Protein AF-J9E036-F1 (afdb_monomer_lite)

InterPro domains:
  IPR022682 Peptidase C2, calpain, large subunit, domain III [PF01067] (2-107)
  IPR022683 Peptidase C2, calpain, domain III [SM00720] (2-115)
  IPR022684 Peptidase C2, calpain family [PTHR10183] (14-115)
  IPR033883 Calpain subdomain III [cd00214] (6-117)
  IPR036213 Calpain large subunit, domain III superfamily [SSF49758] (4-117)

Structure (mmCIF, N/CA/C/O backbone):
data_AF-J9E036-F1
#
_entry.id   AF-J9E036-F1
#
loop_
_atom_site.group_PDB
_atom_site.id
_atom_site.type_symbol
_atom_site.label_atom_id
_atom_site.label_alt_id
_atom_site.label_comp_id
_atom_site.label_asym_id
_atom_site.label_entity_id
_atom_site.label_seq_id
_atom_site.pdbx_PDB_ins_code
_atom_site.Cartn_x
_atom_site.Cartn_y
_atom_site.Cartn_z
_atom_site.occupancy
_atom_site.B_iso_or_equiv
_atom_site.auth_seq_id
_atom_site.auth_comp_id
_atom_site.auth_asym_id
_atom_site.auth_atom_id
_atom_site.pdbx_PDB_model_num
ATOM 1 N N . MET A 1 1 ? 1.089 6.235 -7.110 1.00 91.38 1 MET A N 1
ATOM 2 C CA . MET A 1 1 ? 2.552 6.303 -6.875 1.00 91.38 1 MET A CA 1
ATOM 3 C C . MET A 1 1 ? 3.274 5.780 -8.104 1.00 91.38 1 MET A C 1
ATOM 5 O O . MET A 1 1 ? 2.872 4.747 -8.619 1.00 91.38 1 MET A O 1
ATOM 9 N N . THR A 1 2 ? 4.348 6.433 -8.532 1.00 93.00 2 THR A N 1
ATOM 10 C CA . THR A 1 2 ? 5.240 5.946 -9.592 1.00 93.00 2 THR A CA 1
ATOM 11 C C . THR A 1 2 ? 6.636 5.713 -9.019 1.00 93.00 2 THR A C 1
ATOM 13 O O . THR A 1 2 ? 7.218 6.630 -8.438 1.00 93.00 2 THR A O 1
ATOM 16 N N . LEU A 1 3 ? 7.142 4.485 -9.164 1.00 91.94 3 LEU A N 1
ATOM 17 C CA . LEU A 1 3 ? 8.510 4.089 -8.825 1.00 91.94 3 LEU A CA 1
ATOM 18 C C . LEU A 1 3 ? 9.413 4.351 -10.029 1.00 91.94 3 LEU A C 1
ATOM 20 O O . LEU A 1 3 ? 9.121 3.868 -11.127 1.00 91.94 3 LEU A O 1
ATOM 24 N N . SER A 1 4 ? 10.486 5.112 -9.817 1.00 89.94 4 SER A N 1
ATOM 25 C CA . SER A 1 4 ? 11.504 5.364 -10.835 1.00 89.94 4 SER A CA 1
ATOM 26 C C . SER A 1 4 ? 12.409 4.142 -11.053 1.00 89.94 4 SER A C 1
ATOM 28 O O . SER A 1 4 ? 12.132 3.047 -10.554 1.00 89.94 4 SER A O 1
ATOM 30 N N . ASN A 1 5 ? 13.466 4.322 -11.850 1.00 86.62 5 ASN A N 1
ATOM 31 C CA . ASN A 1 5 ? 14.436 3.273 -12.151 1.00 86.62 5 ASN A CA 1
ATOM 32 C C . ASN A 1 5 ? 15.048 2.686 -10.861 1.00 86.62 5 ASN A C 1
ATOM 34 O O . ASN A 1 5 ? 15.255 3.430 -9.898 1.00 86.62 5 ASN A O 1
ATOM 38 N N . PRO A 1 6 ? 15.343 1.373 -10.842 1.00 81.69 6 PRO A N 1
ATOM 39 C CA . PRO A 1 6 ? 15.906 0.712 -9.673 1.00 81.69 6 PRO A CA 1
ATOM 40 C C . PRO A 1 6 ? 17.324 1.234 -9.404 1.00 81.69 6 PRO A C 1
ATOM 42 O O . PRO A 1 6 ? 17.956 1.824 -10.287 1.00 81.69 6 PRO A O 1
ATOM 45 N N . ASN A 1 7 ? 17.835 1.014 -8.189 1.00 80.00 7 ASN A N 1
ATOM 46 C CA . ASN A 1 7 ? 19.245 1.281 -7.910 1.00 80.00 7 ASN A CA 1
ATOM 47 C C . ASN A 1 7 ? 20.094 0.392 -8.847 1.00 80.00 7 ASN A C 1
ATOM 49 O O . ASN A 1 7 ? 19.830 -0.808 -8.895 1.00 80.00 7 ASN A O 1
ATOM 53 N N . PRO A 1 8 ? 21.085 0.920 -9.591 1.00 79.38 8 PRO A N 1
ATOM 54 C CA . PRO A 1 8 ? 21.970 0.100 -10.426 1.00 79.38 8 PRO A CA 1
ATOM 55 C C . PRO A 1 8 ? 22.723 -0.998 -9.656 1.00 79.38 8 PRO A C 1
ATOM 57 O O . PRO A 1 8 ? 23.200 -1.942 -10.276 1.00 79.38 8 PRO A O 1
ATOM 60 N N . GLU A 1 9 ? 22.826 -0.889 -8.329 1.00 80.88 9 GLU A N 1
ATOM 61 C CA . GLU A 1 9 ? 23.391 -1.925 -7.453 1.00 80.88 9 GLU A CA 1
ATOM 62 C C . GLU A 1 9 ? 22.407 -3.073 -7.137 1.00 80.88 9 GLU A C 1
ATOM 64 O O . GLU A 1 9 ? 22.828 -4.121 -6.653 1.00 80.88 9 GLU A O 1
ATOM 69 N N . ASP A 1 10 ? 21.103 -2.903 -7.392 1.00 81.75 10 ASP A N 1
ATOM 70 C CA . ASP A 1 10 ? 20.095 -3.951 -7.193 1.00 81.75 10 ASP A CA 1
ATOM 71 C C . ASP A 1 10 ? 20.121 -4.938 -8.387 1.00 81.75 10 ASP A C 1
ATOM 73 O O . ASP A 1 10 ? 19.549 -4.670 -9.446 1.00 81.75 10 ASP A O 1
ATOM 77 N N . GLU A 1 11 ? 20.745 -6.111 -8.214 1.00 82.19 11 GLU A N 1
ATOM 78 C CA . GLU A 1 11 ? 20.918 -7.132 -9.273 1.00 82.19 11 GLU A CA 1
ATOM 79 C C . GLU A 1 11 ? 19.602 -7.693 -9.852 1.00 82.19 11 GLU A C 1
ATOM 81 O O . GLU A 1 11 ? 19.572 -8.177 -10.984 1.00 82.19 11 GLU A O 1
ATOM 86 N N . ASP A 1 12 ? 18.500 -7.636 -9.098 1.00 88.88 12 ASP A N 1
ATOM 87 C CA . ASP A 1 12 ? 17.183 -8.133 -9.528 1.00 88.88 12 ASP A CA 1
ATOM 88 C C . ASP A 1 12 ? 16.392 -7.108 -10.378 1.00 88.88 12 ASP A C 1
ATOM 90 O O . ASP A 1 12 ? 15.319 -7.434 -10.896 1.00 88.88 12 ASP A O 1
ATOM 94 N N . GLY A 1 13 ? 16.889 -5.871 -10.521 1.00 88.44 13 GLY A N 1
ATOM 95 C CA . GLY A 1 13 ? 16.211 -4.788 -11.239 1.00 88.44 13 GLY A CA 1
ATOM 96 C C . GLY A 1 13 ? 14.896 -4.320 -10.597 1.00 88.44 13 GLY A C 1
ATOM 97 O O . GLY A 1 13 ? 14.038 -3.763 -11.290 1.00 88.44 13 GLY A O 1
ATOM 98 N N . LEU A 1 14 ? 14.698 -4.558 -9.297 1.00 93.50 14 LEU A N 1
ATOM 99 C CA . LEU A 1 14 ? 13.489 -4.190 -8.556 1.00 93.50 14 LEU A CA 1
ATOM 100 C C . LEU A 1 14 ? 13.731 -3.005 -7.608 1.00 93.50 14 LEU A C 1
ATOM 102 O O . LEU A 1 14 ? 14.842 -2.710 -7.177 1.00 93.50 14 LEU A O 1
ATOM 106 N N . CYS A 1 15 ? 12.644 -2.347 -7.224 1.00 93.94 15 CYS A N 1
ATOM 107 C CA . CYS A 1 15 ? 12.613 -1.271 -6.244 1.00 93.94 15 CYS A CA 1
ATOM 108 C C . CYS A 1 15 ? 12.115 -1.813 -4.896 1.00 93.94 15 CYS A C 1
ATOM 110 O O . CYS A 1 15 ? 11.125 -2.550 -4.829 1.00 93.94 15 CYS A O 1
ATOM 112 N N . THR A 1 16 ? 12.775 -1.433 -3.799 1.00 94.56 16 THR A N 1
ATOM 113 C CA . THR A 1 16 ? 12.306 -1.737 -2.443 1.00 94.56 16 THR A CA 1
ATOM 114 C C . THR A 1 16 ? 11.287 -0.688 -2.044 1.00 94.56 16 THR A C 1
ATOM 116 O O . THR A 1 16 ? 11.586 0.505 -2.058 1.00 94.56 16 THR A O 1
ATOM 119 N N . ILE A 1 17 ? 10.115 -1.139 -1.605 1.00 96.19 17 ILE A N 1
ATOM 120 C CA . ILE A 1 17 ? 9.113 -0.282 -0.980 1.00 96.19 17 ILE A CA 1
ATOM 121 C C . ILE A 1 17 ? 8.624 -0.878 0.337 1.00 96.19 17 ILE A C 1
ATOM 123 O O . ILE A 1 17 ? 8.360 -2.075 0.444 1.00 96.19 17 ILE A O 1
ATOM 127 N N . ILE A 1 18 ? 8.473 -0.024 1.343 1.00 97.75 18 ILE A N 1
ATOM 128 C CA . ILE A 1 18 ? 7.774 -0.311 2.591 1.00 97.75 18 ILE A CA 1
ATOM 129 C C . ILE A 1 18 ? 6.513 0.549 2.619 1.00 97.75 18 ILE A C 1
ATOM 131 O O . ILE A 1 18 ? 6.595 1.771 2.514 1.00 97.75 18 ILE A O 1
ATOM 135 N N . ILE A 1 19 ? 5.358 -0.093 2.767 1.00 98.25 19 ILE A N 1
ATOM 136 C CA . ILE A 1 19 ? 4.049 0.556 2.876 1.00 98.25 19 ILE A CA 1
ATOM 137 C C . ILE A 1 19 ? 3.548 0.348 4.298 1.00 98.25 19 ILE A C 1
ATOM 139 O O . ILE A 1 19 ? 3.493 -0.793 4.757 1.00 98.25 19 ILE A O 1
ATOM 143 N N . ALA A 1 20 ? 3.167 1.429 4.974 1.00 98.19 20 ALA A N 1
ATOM 144 C CA . ALA A 1 20 ? 2.617 1.396 6.324 1.00 98.19 20 ALA A CA 1
ATOM 145 C C . ALA A 1 20 ? 1.287 2.154 6.386 1.00 98.19 20 ALA A C 1
ATOM 147 O O . ALA A 1 20 ? 1.226 3.339 6.052 1.00 98.19 20 ALA A O 1
ATOM 148 N N . VAL A 1 21 ? 0.232 1.481 6.850 1.00 98.38 21 VAL A N 1
ATOM 149 C CA . VAL A 1 21 ? -1.088 2.071 7.109 1.00 98.38 21 VAL A CA 1
ATOM 150 C C . VAL A 1 21 ? -1.301 2.138 8.610 1.00 98.38 21 VAL A C 1
ATOM 1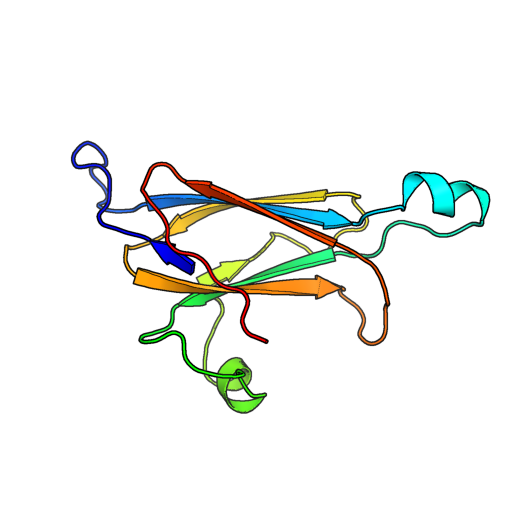52 O O . VAL A 1 21 ? -1.326 1.108 9.280 1.00 98.38 21 VAL A O 1
ATOM 155 N N . LEU A 1 22 ? -1.46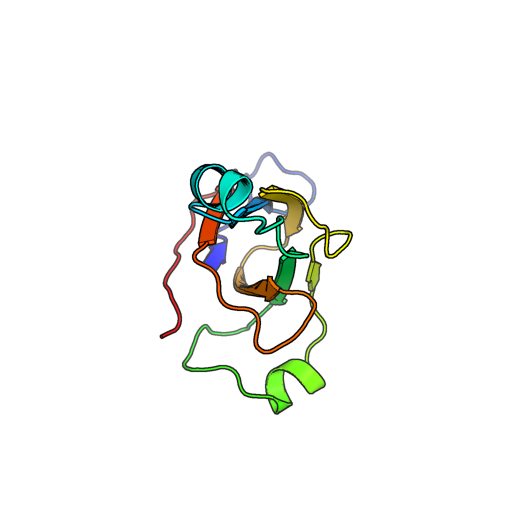4 3.350 9.137 1.00 97.00 22 LEU A N 1
ATOM 156 C CA . LEU A 1 22 ? -1.701 3.612 10.554 1.00 97.00 22 LEU A CA 1
ATOM 157 C C . LEU A 1 22 ? -3.087 4.223 10.759 1.00 97.00 22 LEU A C 1
ATOM 159 O O . LEU A 1 22 ? -3.412 5.222 10.128 1.00 97.00 22 LEU A O 1
ATOM 163 N N . GLN A 1 23 ? -3.874 3.679 11.686 1.00 95.75 23 GLN A N 1
ATOM 164 C CA . GLN A 1 23 ? -5.131 4.290 12.132 1.00 95.75 23 GLN A CA 1
ATOM 165 C C . GLN A 1 23 ? -4.864 5.371 13.194 1.00 95.75 23 GLN A C 1
ATOM 167 O O . GLN A 1 23 ? -4.171 5.138 14.198 1.00 95.75 23 GLN A O 1
ATOM 172 N N . LYS A 1 24 ? -5.385 6.580 12.952 1.00 94.19 24 LYS A N 1
ATOM 173 C CA . LYS A 1 24 ? -5.225 7.758 13.820 1.00 94.19 24 LYS A CA 1
ATOM 174 C C . LYS A 1 24 ? -6.202 7.708 15.000 1.00 94.19 24 LYS A C 1
ATOM 176 O O . LYS A 1 24 ? -7.147 6.927 14.999 1.00 94.19 24 LYS A O 1
ATOM 181 N N . ASN A 1 25 ? -5.925 8.498 16.039 1.00 86.94 25 ASN A N 1
ATOM 182 C CA . ASN A 1 25 ? -6.799 8.776 17.195 1.00 86.94 25 ASN A CA 1
ATOM 183 C C . ASN A 1 25 ? -7.257 7.562 18.041 1.00 86.94 25 ASN A C 1
ATOM 185 O O . ASN A 1 25 ? -7.864 7.725 19.094 1.00 86.94 25 ASN A O 1
ATOM 189 N N . ARG A 1 26 ? -6.863 6.326 17.695 1.00 81.12 26 ARG A N 1
ATOM 190 C CA . ARG A 1 26 ? -7.252 5.109 18.435 1.00 81.12 26 ARG A CA 1
ATOM 191 C C . ARG A 1 26 ? -6.823 5.085 19.900 1.00 81.12 26 ARG A C 1
ATOM 193 O O . ARG A 1 26 ? -7.467 4.420 20.698 1.00 81.12 26 ARG A O 1
ATOM 200 N N . ARG A 1 27 ? -5.752 5.793 20.283 1.00 77.75 27 ARG A N 1
ATOM 201 C CA . ARG A 1 27 ? -5.347 5.888 21.701 1.00 77.75 27 ARG A CA 1
ATOM 202 C C . ARG A 1 27 ? -6.384 6.636 22.540 1.00 77.75 27 ARG A C 1
ATOM 204 O O . ARG A 1 27 ? -6.656 6.210 23.654 1.00 77.75 27 ARG A O 1
ATOM 211 N N . GLU A 1 28 ? -6.959 7.699 21.992 1.00 81.75 28 GLU A N 1
ATOM 212 C CA . GLU A 1 28 ? -7.957 8.545 22.658 1.00 81.75 28 GLU A CA 1
ATOM 213 C C . GLU A 1 28 ? -9.342 7.896 22.661 1.00 81.75 28 GLU A C 1
ATOM 215 O O . GLU A 1 28 ? -10.123 8.099 23.584 1.00 81.75 28 GLU A O 1
ATOM 220 N N . MET A 1 29 ? -9.622 7.059 21.660 1.00 82.69 29 MET A N 1
ATOM 221 C CA . MET A 1 29 ? -10.891 6.340 21.550 1.00 82.69 29 MET A CA 1
ATOM 222 C C . MET A 1 29 ? -10.936 5.052 22.394 1.00 82.69 29 MET A C 1
ATOM 224 O O . MET A 1 29 ? -12.021 4.560 22.699 1.00 82.69 29 MET A O 1
ATOM 228 N N . LYS A 1 30 ? -9.783 4.514 22.826 1.00 81.69 30 LYS A N 1
ATOM 229 C CA . LYS A 1 30 ? -9.720 3.309 23.678 1.00 81.69 30 LYS A CA 1
ATOM 230 C C . LYS A 1 30 ? -10.510 3.443 24.991 1.00 81.69 30 LYS A C 1
ATOM 232 O O . LYS A 1 30 ? -11.282 2.535 25.282 1.00 81.69 30 LYS A O 1
ATOM 237 N N . PRO A 1 31 ? -10.380 4.537 25.770 1.00 85.88 31 PRO A N 1
ATOM 238 C CA . PRO A 1 31 ? -11.208 4.763 26.960 1.00 85.88 31 PRO A CA 1
ATOM 239 C C . PRO A 1 31 ? -12.717 4.804 26.685 1.00 85.88 31 PRO A C 1
ATOM 241 O O . PRO A 1 31 ? -13.502 4.520 27.580 1.00 85.88 31 PRO A O 1
ATOM 244 N N . GLN A 1 32 ? -13.125 5.130 25.455 1.00 85.50 32 GLN A N 1
ATOM 245 C CA . GLN A 1 32 ? -14.526 5.148 25.018 1.00 85.50 32 GLN A CA 1
ATOM 246 C C . GLN A 1 32 ? -15.003 3.768 24.520 1.00 85.50 32 GLN A C 1
ATOM 248 O O . GLN A 1 32 ? -16.115 3.642 24.019 1.00 85.50 32 GLN A O 1
ATOM 253 N N . GLY A 1 33 ? -14.164 2.731 24.636 1.00 81.81 33 GLY A N 1
ATOM 254 C CA . GLY A 1 33 ? -14.482 1.359 24.236 1.00 81.81 33 GLY A CA 1
ATOM 255 C C . GLY A 1 33 ? -14.240 1.045 22.758 1.00 81.81 33 GLY A C 1
ATOM 256 O O . GLY A 1 33 ? -14.538 -0.064 22.321 1.00 81.81 33 GLY A O 1
ATOM 257 N N . PHE A 1 34 ? -13.683 1.971 21.970 1.00 83.06 34 PHE A N 1
ATOM 258 C CA . PHE A 1 34 ? -13.378 1.691 20.568 1.00 83.06 34 PHE A CA 1
ATOM 259 C C . PHE A 1 34 ? -12.050 0.955 20.425 1.00 83.06 34 PHE A C 1
ATOM 261 O O . PHE A 1 34 ? -10.972 1.473 20.734 1.00 83.06 34 PHE A O 1
ATOM 268 N N . GLU A 1 35 ? -12.125 -0.246 19.865 1.00 87.75 35 GLU A N 1
ATOM 269 C CA . GLU A 1 35 ? -10.951 -1.020 19.496 1.00 87.75 35 GLU A CA 1
ATOM 270 C C . GLU A 1 35 ? -10.336 -0.549 18.169 1.00 87.75 35 GLU A C 1
ATOM 272 O O . GLU A 1 35 ? -10.888 0.271 17.420 1.00 87.75 35 GLU A O 1
ATOM 277 N N . ASN A 1 36 ? -9.149 -1.079 17.881 1.00 92.75 36 ASN A N 1
ATOM 278 C CA . ASN A 1 36 ? -8.543 -0.971 16.563 1.00 92.75 36 ASN A CA 1
ATOM 279 C C . ASN A 1 36 ? -9.432 -1.676 15.534 1.00 92.75 36 ASN A C 1
ATOM 281 O O . ASN A 1 36 ? -9.882 -2.796 15.763 1.00 92.75 36 ASN A O 1
ATOM 285 N N . LEU A 1 37 ? -9.617 -1.055 14.371 1.00 95.12 37 LEU A N 1
ATOM 286 C CA . LEU A 1 37 ? -10.245 -1.733 13.239 1.00 95.12 37 LEU A CA 1
ATOM 287 C C . LEU A 1 37 ? -9.278 -2.745 12.626 1.00 95.12 37 LEU A C 1
ATOM 289 O O . LEU A 1 37 ? -8.063 -2.521 12.642 1.00 95.12 37 LEU A O 1
ATOM 293 N N . ALA A 1 38 ? -9.832 -3.797 12.026 1.00 97.19 38 ALA A N 1
ATOM 294 C CA . ALA A 1 38 ? -9.102 -4.682 11.131 1.00 97.19 38 ALA A CA 1
ATOM 295 C C . ALA A 1 38 ? -8.734 -3.891 9.877 1.00 97.19 38 ALA A C 1
ATOM 297 O O . ALA A 1 38 ? -9.601 -3.631 9.043 1.00 97.19 38 ALA A O 1
ATOM 298 N N . ILE A 1 39 ? -7.474 -3.479 9.759 1.00 98.19 39 ILE A N 1
ATOM 299 C CA . ILE A 1 39 ? -6.985 -2.678 8.631 1.00 98.19 39 ILE A CA 1
ATOM 300 C C . ILE A 1 39 ? -5.999 -3.473 7.784 1.00 98.19 39 ILE A C 1
ATOM 302 O O . ILE A 1 39 ? -5.323 -4.379 8.274 1.00 98.19 39 ILE A O 1
ATOM 306 N N . GLY A 1 40 ? -5.909 -3.110 6.512 1.00 98.38 40 GLY A N 1
ATOM 307 C CA . GLY A 1 40 ? -4.987 -3.689 5.550 1.00 98.38 40 GLY A CA 1
ATOM 308 C C . GLY A 1 40 ? -4.849 -2.800 4.322 1.00 98.38 40 GLY A C 1
ATOM 309 O O . GLY A 1 40 ? -5.420 -1.710 4.243 1.00 98.38 40 GLY A O 1
ATOM 310 N N . PHE A 1 41 ? -4.070 -3.261 3.350 1.00 98.56 41 PHE A N 1
ATOM 311 C CA . PHE A 1 41 ? -3.944 -2.572 2.071 1.00 98.56 41 PHE A CA 1
ATOM 312 C C . PHE A 1 41 ? -3.712 -3.548 0.924 1.00 98.56 41 PHE A C 1
ATOM 314 O O . PHE A 1 41 ? -3.184 -4.645 1.113 1.00 98.56 41 PHE A O 1
ATOM 321 N N . SER A 1 42 ? -4.081 -3.117 -0.278 1.00 98.06 42 SER A N 1
ATOM 322 C CA . SER A 1 42 ? -3.785 -3.809 -1.536 1.00 98.06 42 SER A CA 1
ATOM 323 C C . SER A 1 42 ? -3.082 -2.865 -2.504 1.00 98.06 42 SER A C 1
ATOM 325 O O . SER A 1 42 ? -3.328 -1.663 -2.489 1.00 98.06 42 SER A O 1
ATOM 327 N N . VAL A 1 43 ? -2.207 -3.409 -3.342 1.00 97.81 43 VAL A N 1
ATOM 328 C CA . VAL A 1 43 ? -1.407 -2.668 -4.319 1.00 97.81 43 VAL A CA 1
ATOM 329 C C . VAL A 1 43 ? -1.680 -3.231 -5.706 1.00 97.81 43 VAL A C 1
ATOM 331 O O . VAL A 1 43 ? -1.583 -4.441 -5.914 1.00 97.81 43 VAL A O 1
ATOM 334 N N . TYR A 1 44 ? -1.991 -2.358 -6.656 1.00 97.12 44 TYR A N 1
ATOM 335 C CA . TYR A 1 44 ? -2.291 -2.706 -8.043 1.00 97.12 44 TYR A CA 1
ATOM 336 C C . TYR A 1 44 ? -1.302 -2.008 -8.967 1.00 97.12 44 TYR A C 1
ATOM 338 O O . TYR A 1 44 ? -1.088 -0.804 -8.830 1.00 97.12 44 TYR A O 1
ATOM 346 N N . LYS A 1 45 ? -0.704 -2.748 -9.905 1.00 95.56 45 LYS A N 1
ATOM 347 C CA . LYS A 1 45 ? 0.099 -2.163 -10.986 1.00 95.56 45 LYS A CA 1
ATOM 348 C C . LYS A 1 45 ? -0.847 -1.575 -12.031 1.00 95.56 45 LYS A C 1
ATOM 350 O O . LYS A 1 45 ? -1.831 -2.218 -12.386 1.00 95.56 45 LYS A O 1
ATOM 355 N N . VAL A 1 46 ? -0.548 -0.375 -12.515 1.00 93.81 46 VAL A N 1
ATOM 356 C CA . VAL A 1 46 ? -1.335 0.324 -13.539 1.00 93.81 46 VAL A CA 1
ATOM 357 C C . VAL A 1 46 ? -0.417 0.861 -14.629 1.00 93.81 46 VAL A C 1
ATOM 359 O O . VAL A 1 46 ? 0.748 1.161 -14.373 1.00 93.81 46 VAL A O 1
ATOM 362 N N . ASN A 1 47 ? -0.942 0.984 -15.848 1.00 88.81 47 ASN A N 1
ATOM 363 C CA . ASN A 1 47 ? -0.196 1.585 -16.956 1.00 88.81 47 ASN A CA 1
ATOM 364 C C . ASN A 1 47 ? -0.146 3.110 -16.823 1.00 88.81 47 ASN A C 1
ATOM 366 O O . ASN A 1 47 ? 0.885 3.720 -17.078 1.00 88.81 47 ASN A O 1
ATOM 370 N N . GLU A 1 48 ? -1.251 3.714 -16.385 1.00 84.25 48 GLU A N 1
ATOM 371 C CA . GLU A 1 48 ? -1.377 5.150 -16.167 1.00 84.25 48 GLU A CA 1
ATOM 372 C C . GLU A 1 48 ? -2.228 5.406 -14.919 1.00 84.25 48 GLU A C 1
ATOM 374 O O . GLU A 1 48 ? -3.175 4.670 -14.635 1.00 84.25 48 GLU A O 1
ATOM 379 N N . ILE A 1 49 ? -1.886 6.453 -14.171 1.00 80.06 49 ILE A N 1
ATOM 380 C CA . ILE A 1 49 ? -2.657 6.922 -13.018 1.00 80.06 49 ILE A CA 1
ATOM 381 C C . ILE A 1 49 ? -3.671 7.932 -13.557 1.00 80.06 49 ILE A C 1
ATOM 383 O O . ILE A 1 49 ? -3.300 9.052 -13.899 1.00 80.06 49 ILE A O 1
ATOM 387 N N . ARG A 1 50 ? -4.935 7.524 -13.724 1.00 80.69 50 ARG A N 1
ATOM 388 C CA . ARG A 1 50 ? -6.002 8.404 -14.223 1.00 80.69 50 ARG A CA 1
ATOM 389 C C . ARG A 1 50 ? -7.334 8.109 -13.545 1.00 80.69 50 ARG A C 1
ATOM 391 O O . ARG A 1 50 ? -7.841 6.998 -13.663 1.00 80.69 50 ARG A O 1
ATOM 398 N N . GLY A 1 51 ? -7.912 9.145 -12.939 1.00 78.56 51 GLY A N 1
ATOM 399 C CA . GLY A 1 51 ? -9.276 9.149 -12.410 1.00 78.56 51 GLY A CA 1
ATOM 400 C C . GLY A 1 51 ? -9.548 8.108 -11.322 1.00 78.56 51 GLY A C 1
ATOM 401 O O . GLY A 1 51 ? -8.649 7.428 -10.824 1.00 78.56 51 GLY A O 1
ATOM 402 N N . HIS A 1 52 ? -10.823 7.986 -10.963 1.00 81.00 52 HIS A N 1
ATOM 403 C CA . HIS A 1 52 ? -11.284 6.949 -10.054 1.00 81.00 52 HIS A CA 1
ATOM 404 C C . HIS A 1 52 ? -11.282 5.575 -10.716 1.00 81.00 52 HIS A C 1
ATOM 406 O O . HIS A 1 52 ? -11.747 5.398 -11.843 1.00 81.00 52 HIS A O 1
ATOM 412 N N . LEU A 1 53 ? -10.833 4.582 -9.956 1.00 88.81 53 LEU A N 1
ATOM 413 C CA . LEU A 1 53 ? -10.947 3.182 -10.332 1.00 88.81 53 LEU A CA 1
ATOM 414 C C . LEU A 1 53 ? -12.325 2.655 -9.937 1.00 88.81 53 LEU A C 1
ATOM 416 O O . LEU A 1 53 ? -12.733 2.764 -8.780 1.00 88.81 53 LEU A O 1
ATOM 420 N N . ASP A 1 54 ? -13.034 2.069 -10.897 1.00 90.56 54 ASP A N 1
ATOM 421 C CA . ASP A 1 54 ? -14.362 1.511 -10.678 1.00 90.56 54 ASP A CA 1
ATOM 422 C C . ASP A 1 54 ? -14.307 0.043 -10.218 1.00 90.56 54 ASP A C 1
ATOM 424 O O . ASP A 1 54 ? -13.258 -0.604 -10.136 1.00 90.56 54 ASP A O 1
ATOM 428 N N . ARG A 1 55 ? -15.480 -0.523 -9.924 1.00 91.69 55 ARG A N 1
ATOM 429 C CA . ARG A 1 55 ? -15.598 -1.933 -9.531 1.00 91.69 55 ARG A CA 1
ATOM 430 C C . ARG A 1 55 ? -15.071 -2.888 -10.610 1.00 91.69 55 ARG A C 1
ATOM 432 O O . ARG A 1 55 ? -14.538 -3.942 -10.263 1.00 91.69 55 ARG A O 1
ATOM 439 N N . ASN A 1 56 ? -15.216 -2.539 -11.890 1.00 93.50 56 ASN A N 1
ATOM 440 C CA . ASN A 1 56 ? -14.764 -3.380 -12.996 1.00 93.50 56 ASN A CA 1
ATOM 441 C C . ASN A 1 56 ? -13.240 -3.484 -13.017 1.00 93.50 56 ASN A C 1
ATOM 443 O O . ASN A 1 56 ? -12.715 -4.584 -13.191 1.00 93.50 56 ASN A O 1
ATOM 447 N N . PHE A 1 57 ? -12.529 -2.383 -12.753 1.00 93.31 57 PHE A N 1
ATOM 448 C CA . PHE A 1 57 ? -11.078 -2.401 -12.610 1.00 93.31 57 PHE A CA 1
ATOM 449 C C . PHE A 1 57 ? -10.638 -3.447 -11.578 1.00 93.31 57 PHE A C 1
ATOM 451 O O . PHE A 1 57 ? -9.821 -4.311 -11.897 1.00 93.31 57 PHE A O 1
ATOM 458 N N . PHE A 1 58 ? -11.208 -3.422 -10.369 1.00 94.00 58 PHE A N 1
ATOM 459 C CA . PHE A 1 58 ? -10.830 -4.354 -9.298 1.00 94.00 58 PHE A CA 1
ATOM 460 C C . PHE A 1 58 ? -11.269 -5.802 -9.561 1.00 94.00 58 PHE A C 1
ATOM 462 O O . PHE A 1 58 ? -10.633 -6.729 -9.066 1.00 94.00 58 PHE A O 1
ATOM 469 N N . ALA A 1 59 ? -12.328 -6.018 -10.346 1.00 93.88 59 ALA A N 1
ATOM 470 C CA . ALA A 1 59 ? -12.751 -7.357 -10.756 1.00 93.88 59 ALA A CA 1
ATOM 471 C C . ALA A 1 59 ? -11.802 -7.983 -11.795 1.00 93.88 59 ALA A C 1
ATOM 473 O O . ALA A 1 59 ? -11.607 -9.199 -11.801 1.00 93.88 59 ALA A O 1
ATOM 474 N N . LEU A 1 60 ? -11.212 -7.158 -12.665 1.00 94.56 60 LEU A N 1
ATOM 475 C CA . LEU A 1 60 ? -10.350 -7.600 -13.764 1.00 94.56 60 LEU A CA 1
ATOM 476 C C . LEU A 1 60 ? -8.861 -7.631 -13.397 1.00 94.56 60 LEU A C 1
ATOM 478 O O . LEU A 1 60 ? -8.098 -8.382 -14.004 1.00 94.56 60 LEU A O 1
ATOM 482 N N . ASN A 1 61 ? -8.433 -6.847 -12.406 1.00 94.50 61 ASN A N 1
ATOM 483 C CA . ASN A 1 61 ? -7.026 -6.711 -12.037 1.00 94.50 61 ASN A CA 1
ATOM 484 C C . ASN A 1 61 ? -6.752 -7.339 -10.671 1.00 94.50 61 ASN A C 1
ATOM 486 O O . ASN A 1 61 ? -7.363 -6.981 -9.667 1.00 94.50 61 ASN A O 1
ATOM 490 N N . LYS A 1 62 ? -5.776 -8.249 -10.607 1.00 95.94 62 LYS A N 1
ATOM 491 C CA . LYS A 1 62 ? -5.298 -8.808 -9.336 1.00 95.94 62 LYS A CA 1
ATOM 492 C C . LYS A 1 62 ? -4.304 -7.853 -8.679 1.00 95.94 62 LYS A C 1
ATOM 494 O O . LYS A 1 62 ? -3.452 -7.274 -9.352 1.00 95.94 62 LYS A O 1
ATOM 499 N N . SER A 1 63 ? -4.366 -7.743 -7.354 1.00 97.25 63 SER A N 1
ATOM 500 C CA . SER A 1 63 ? -3.344 -7.031 -6.584 1.00 97.25 63 SER A CA 1
ATOM 501 C C . SER A 1 63 ? -1.979 -7.701 -6.775 1.00 97.25 63 SER A C 1
ATOM 503 O O . SER A 1 63 ? -1.868 -8.915 -6.590 1.00 97.25 63 SER A O 1
ATOM 505 N N . CYS A 1 64 ? -0.940 -6.927 -7.085 1.00 96.94 64 CYS A N 1
ATOM 506 C CA . CYS A 1 64 ? 0.434 -7.425 -7.199 1.00 96.94 64 CYS A CA 1
ATOM 507 C C . CYS A 1 64 ? 1.152 -7.505 -5.842 1.00 96.94 64 CYS A C 1
ATOM 509 O O . CYS A 1 64 ? 2.135 -8.225 -5.708 1.00 96.94 64 CYS A O 1
ATOM 511 N N . ALA A 1 65 ? 0.664 -6.776 -4.838 1.00 97.81 65 ALA A N 1
ATOM 512 C CA . ALA A 1 65 ? 1.101 -6.869 -3.450 1.00 97.81 65 ALA A CA 1
ATOM 513 C C . ALA A 1 65 ? -0.059 -6.514 -2.511 1.00 97.81 65 ALA A C 1
ATOM 515 O O . ALA A 1 65 ? -1.023 -5.866 -2.916 1.00 97.81 65 ALA A O 1
ATOM 516 N N . ARG A 1 66 ? 0.010 -6.952 -1.255 1.00 98.06 66 ARG A N 1
ATOM 517 C CA . ARG A 1 66 ? -1.001 -6.681 -0.223 1.00 98.06 66 ARG A CA 1
ATOM 518 C C . ARG A 1 66 ? -0.421 -6.914 1.164 1.00 98.06 66 ARG A C 1
ATOM 520 O O . ARG A 1 66 ? 0.577 -7.624 1.296 1.00 98.06 66 ARG A O 1
ATOM 527 N N . SER A 1 67 ? -1.053 -6.356 2.193 1.00 97.69 67 SER A N 1
ATOM 528 C CA . SER A 1 67 ? -0.767 -6.774 3.566 1.00 97.69 67 SER A CA 1
ATOM 529 C C . SER A 1 67 ? -1.065 -8.271 3.739 1.00 97.69 67 SER A C 1
ATOM 531 O O . SER A 1 67 ? -1.961 -8.821 3.090 1.00 97.69 67 SER A O 1
ATOM 533 N N . SER A 1 68 ? -0.305 -8.942 4.609 1.00 94.56 68 SER A N 1
ATOM 534 C CA . SER A 1 68 ? -0.439 -10.388 4.861 1.00 94.56 68 SER A CA 1
ATOM 535 C C . SER A 1 68 ? -1.828 -10.769 5.376 1.00 94.56 68 SER A C 1
ATOM 537 O O . SER A 1 68 ? -2.362 -11.814 5.018 1.00 94.56 68 SER A O 1
ATOM 539 N N . ALA A 1 69 ? -2.425 -9.894 6.181 1.00 95.62 69 ALA A N 1
ATOM 540 C CA . ALA A 1 69 ? -3.783 -10.006 6.680 1.00 95.62 69 ALA A CA 1
ATOM 541 C C . ALA A 1 69 ? -4.399 -8.613 6.854 1.00 95.62 69 ALA A C 1
ATOM 543 O O . ALA A 1 69 ? -3.701 -7.592 6.810 1.00 95.62 69 ALA A O 1
ATOM 544 N N . PHE A 1 70 ? -5.711 -8.594 7.076 1.00 97.19 70 PHE A N 1
ATOM 545 C CA . PHE A 1 70 ? -6.359 -7.490 7.769 1.00 97.19 70 PHE A CA 1
ATOM 546 C C . PHE A 1 70 ? -6.320 -7.802 9.261 1.00 97.19 70 PHE A C 1
ATOM 548 O O . PHE A 1 70 ? -6.756 -8.875 9.672 1.00 97.19 70 PHE A O 1
ATOM 555 N N . ILE A 1 71 ? -5.755 -6.906 10.066 1.00 96.19 71 ILE A N 1
ATOM 556 C CA . ILE A 1 71 ? -5.483 -7.186 11.481 1.00 96.19 71 ILE A CA 1
ATOM 557 C C . ILE A 1 71 ? -5.799 -5.973 12.356 1.00 96.19 71 ILE A C 1
ATOM 559 O O . ILE A 1 71 ? -5.614 -4.830 11.938 1.00 96.19 71 ILE A O 1
ATOM 563 N N . ASN A 1 72 ? -6.255 -6.225 13.587 1.00 94.31 72 ASN A N 1
ATOM 564 C CA . ASN A 1 72 ? -6.643 -5.209 14.577 1.00 94.31 72 ASN A CA 1
ATOM 565 C C . ASN A 1 72 ? -5.423 -4.546 15.252 1.00 94.31 72 ASN A C 1
ATOM 567 O O . ASN A 1 72 ? -5.397 -4.304 16.463 1.00 94.31 72 ASN A O 1
ATOM 571 N N . LEU A 1 73 ? -4.378 -4.254 14.478 1.00 94.19 73 LEU A N 1
ATOM 572 C CA . LEU A 1 73 ? -3.220 -3.493 14.934 1.00 94.19 73 LEU A CA 1
ATOM 573 C C . LEU A 1 73 ? -3.395 -2.022 14.591 1.00 94.19 73 LEU A C 1
ATOM 575 O O . LEU A 1 73 ? -4.022 -1.661 13.599 1.00 94.19 73 LEU A O 1
ATOM 579 N N . ARG A 1 74 ? -2.788 -1.147 15.397 1.00 93.94 74 ARG A N 1
ATOM 580 C CA . ARG A 1 74 ? -2.801 0.292 15.113 1.00 93.94 74 ARG A CA 1
ATOM 581 C C . ARG A 1 74 ? -2.090 0.621 13.795 1.00 93.94 74 ARG A C 1
ATOM 583 O O . ARG A 1 74 ? -2.431 1.609 13.154 1.00 93.94 74 ARG A O 1
ATOM 590 N N . GLU A 1 75 ? -1.104 -0.180 13.420 1.00 96.50 75 GLU A N 1
ATOM 591 C CA . GLU A 1 75 ? -0.357 -0.040 12.180 1.00 96.50 75 GLU A CA 1
ATOM 592 C C . GLU A 1 75 ? -0.171 -1.410 11.532 1.00 96.50 75 GLU A C 1
ATOM 594 O O . GLU A 1 75 ? 0.109 -2.391 12.224 1.00 96.50 75 GLU A O 1
ATOM 599 N N . VAL A 1 76 ? -0.314 -1.457 10.209 1.00 98.00 76 VAL A N 1
ATOM 600 C CA . VAL A 1 76 ? 0.008 -2.615 9.376 1.00 98.00 76 VAL A CA 1
ATOM 601 C C . VAL A 1 76 ? 1.035 -2.193 8.343 1.00 98.00 76 VAL A C 1
ATOM 603 O O . VAL A 1 76 ? 0.809 -1.245 7.590 1.00 98.00 76 VAL A O 1
ATOM 606 N N . THR A 1 77 ? 2.145 -2.926 8.300 1.00 98.19 77 THR A N 1
ATOM 607 C CA . THR A 1 77 ? 3.303 -2.605 7.466 1.00 98.19 77 THR A CA 1
ATOM 608 C C . THR A 1 77 ? 3.695 -3.810 6.620 1.00 98.19 77 THR A C 1
ATOM 610 O O . THR A 1 77 ? 3.686 -4.943 7.098 1.00 98.19 77 THR A O 1
ATOM 613 N N . GLY A 1 78 ? 4.039 -3.572 5.356 1.00 97.94 78 GLY A N 1
ATOM 614 C CA . GLY A 1 78 ? 4.558 -4.590 4.444 1.00 97.94 78 GLY A CA 1
ATOM 615 C C . GLY A 1 78 ? 5.748 -4.068 3.650 1.00 97.94 78 GLY A C 1
ATOM 616 O O . GLY A 1 78 ? 5.761 -2.907 3.242 1.00 97.94 78 GLY A O 1
ATOM 617 N N . ARG A 1 79 ? 6.745 -4.932 3.435 1.00 97.75 79 ARG A N 1
ATOM 618 C CA . ARG A 1 79 ? 7.925 -4.667 2.603 1.00 97.75 79 ARG A CA 1
ATOM 619 C C . ARG A 1 79 ? 7.834 -5.497 1.328 1.00 97.75 79 ARG A C 1
ATOM 621 O O . ARG A 1 79 ? 7.624 -6.704 1.406 1.00 97.75 79 ARG A O 1
ATOM 628 N N . PHE A 1 80 ? 8.029 -4.861 0.179 1.00 97.06 80 PHE A N 1
ATOM 629 C CA . PHE A 1 80 ? 7.896 -5.487 -1.133 1.00 97.06 80 PHE A CA 1
ATOM 630 C C . PHE A 1 80 ? 9.069 -5.124 -2.045 1.00 97.06 80 PHE A C 1
ATOM 632 O O . PHE A 1 80 ? 9.681 -4.062 -1.903 1.00 97.06 80 PHE A O 1
ATOM 639 N N . ARG A 1 81 ? 9.347 -6.015 -2.999 1.00 95.50 81 ARG A N 1
ATOM 640 C CA . ARG A 1 81 ? 10.188 -5.762 -4.172 1.00 95.50 81 ARG A CA 1
ATOM 641 C C . ARG A 1 81 ? 9.258 -5.642 -5.376 1.00 95.50 81 ARG A C 1
ATOM 643 O O . ARG A 1 81 ? 8.559 -6.600 -5.696 1.00 95.50 81 ARG A O 1
ATOM 650 N N . LEU A 1 82 ? 9.183 -4.463 -5.983 1.00 95.75 82 LEU A N 1
ATOM 651 C CA . LEU A 1 82 ? 8.296 -4.179 -7.116 1.00 95.75 82 LEU A CA 1
ATOM 652 C C . LEU A 1 82 ? 9.114 -3.699 -8.309 1.00 95.75 82 LEU A C 1
ATOM 654 O O . LEU A 1 82 ? 10.138 -3.052 -8.136 1.00 95.75 82 LEU A O 1
ATOM 658 N N . GLN A 1 83 ? 8.652 -3.988 -9.520 1.00 94.88 83 GLN A N 1
ATOM 659 C CA . GLN A 1 83 ? 9.253 -3.407 -10.719 1.00 94.88 83 GLN A CA 1
ATOM 660 C C . GLN A 1 83 ? 9.076 -1.875 -10.737 1.00 94.88 83 GLN A C 1
ATOM 662 O O . GLN A 1 83 ? 8.140 -1.354 -10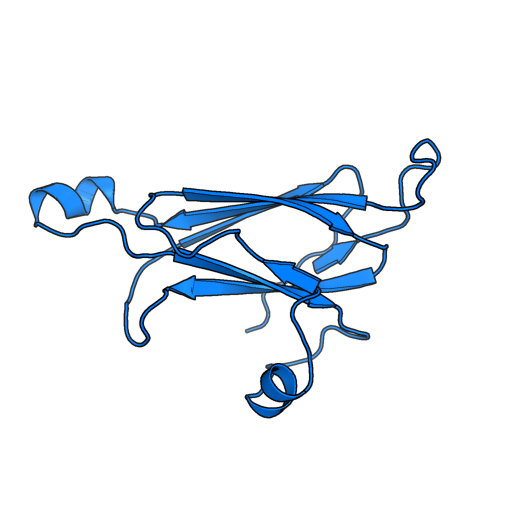.127 1.00 94.88 83 GLN A O 1
ATOM 667 N N . PRO A 1 84 ? 9.914 -1.142 -11.482 1.00 94.38 84 PRO A N 1
ATOM 668 C CA . PRO A 1 84 ? 9.618 0.238 -11.848 1.00 94.38 84 PRO A CA 1
ATOM 669 C C . PRO A 1 84 ? 8.250 0.357 -12.534 1.00 94.38 84 PRO A C 1
ATOM 671 O O . PRO A 1 84 ? 7.821 -0.545 -13.266 1.00 94.38 84 PRO A O 1
ATOM 674 N N . GLY A 1 85 ? 7.561 1.475 -12.308 1.00 94.50 85 GLY A N 1
ATOM 675 C CA . GLY A 1 85 ? 6.256 1.749 -12.909 1.00 94.50 85 GLY A CA 1
ATOM 676 C C . GLY A 1 85 ? 5.248 2.375 -11.953 1.00 94.50 85 GLY A C 1
ATOM 677 O O . GLY A 1 85 ? 5.583 2.805 -10.847 1.00 94.50 85 GLY A O 1
ATOM 678 N N . SER A 1 86 ? 3.995 2.438 -12.398 1.00 94.94 86 SER A N 1
ATOM 679 C CA . SER A 1 86 ? 2.907 3.086 -11.670 1.00 94.94 86 SER A CA 1
ATOM 680 C C . SER A 1 86 ? 2.044 2.088 -10.902 1.00 94.94 86 SER A C 1
ATOM 682 O O . SER A 1 86 ? 1.724 0.994 -11.369 1.00 94.94 86 SER A O 1
ATOM 684 N N . TYR A 1 87 ? 1.665 2.492 -9.693 1.00 95.75 87 TYR A N 1
ATOM 685 C CA . TYR A 1 87 ? 0.960 1.674 -8.720 1.00 95.75 87 TYR A CA 1
ATOM 686 C C . TYR A 1 87 ? -0.109 2.476 -7.982 1.00 95.75 87 TYR A C 1
ATOM 68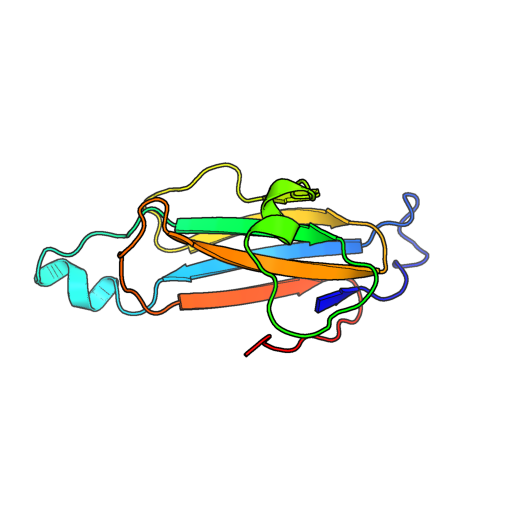8 O O . TYR A 1 87 ? 0.113 3.632 -7.602 1.00 95.75 87 TYR A O 1
ATOM 696 N N . ILE A 1 88 ? -1.233 1.820 -7.704 1.00 96.06 88 ILE A N 1
ATOM 697 C CA . ILE A 1 88 ? -2.295 2.316 -6.828 1.00 96.06 88 ILE A CA 1
ATOM 698 C C . ILE A 1 88 ? -2.298 1.505 -5.539 1.00 96.06 88 ILE A C 1
ATOM 700 O O . ILE A 1 88 ? -2.315 0.275 -5.573 1.00 96.06 88 ILE A O 1
ATOM 704 N N . ILE A 1 89 ? -2.276 2.203 -4.405 1.00 96.62 89 ILE A N 1
ATOM 705 C CA . ILE A 1 89 ? -2.362 1.608 -3.072 1.00 96.62 89 ILE A CA 1
ATOM 706 C C . ILE A 1 89 ? -3.751 1.921 -2.528 1.00 96.62 89 ILE A C 1
ATOM 708 O O . ILE A 1 89 ? -4.128 3.084 -2.438 1.00 96.62 89 ILE A O 1
ATOM 712 N N . VAL A 1 90 ? -4.493 0.882 -2.155 1.00 96.75 90 VAL A N 1
ATOM 713 C CA . VAL A 1 90 ? -5.835 0.987 -1.578 1.00 96.75 90 VAL A CA 1
ATOM 714 C C . VAL A 1 90 ? -5.768 0.570 -0.106 1.00 96.75 90 VAL A C 1
ATOM 716 O O . VAL A 1 90 ? -5.804 -0.634 0.181 1.00 96.75 90 VAL A O 1
ATOM 719 N N . PRO A 1 91 ? -5.614 1.517 0.838 1.00 97.50 91 PRO A N 1
ATOM 720 C CA . PRO A 1 91 ? -5.793 1.250 2.260 1.00 97.50 91 PRO A CA 1
ATOM 721 C C . PRO A 1 91 ? -7.285 1.068 2.565 1.00 97.50 91 PRO A C 1
ATOM 723 O O . PRO A 1 91 ? -8.125 1.791 2.037 1.00 97.50 91 PRO A O 1
ATOM 726 N N . SER A 1 92 ? -7.636 0.088 3.395 1.00 97.69 92 SER A N 1
ATOM 727 C CA . SER A 1 92 ? -9.038 -0.184 3.737 1.00 97.69 92 SER A CA 1
ATOM 728 C C . SER A 1 92 ? -9.180 -0.890 5.081 1.00 97.69 92 SER A C 1
ATOM 730 O O . SER A 1 92 ? -8.222 -1.436 5.639 1.00 97.69 92 SER A O 1
ATOM 732 N N . THR A 1 93 ? -10.402 -0.878 5.603 1.00 97.81 93 THR A N 1
ATOM 733 C CA . THR A 1 93 ? -10.847 -1.784 6.662 1.00 97.81 93 THR A CA 1
ATOM 734 C C . THR A 1 93 ? -11.311 -3.105 6.060 1.00 97.81 93 THR A C 1
ATOM 736 O O . THR A 1 93 ? -11.639 -3.172 4.878 1.00 97.81 93 THR A O 1
ATOM 739 N N . PHE A 1 94 ? -11.346 -4.161 6.871 1.00 96.94 94 PHE A N 1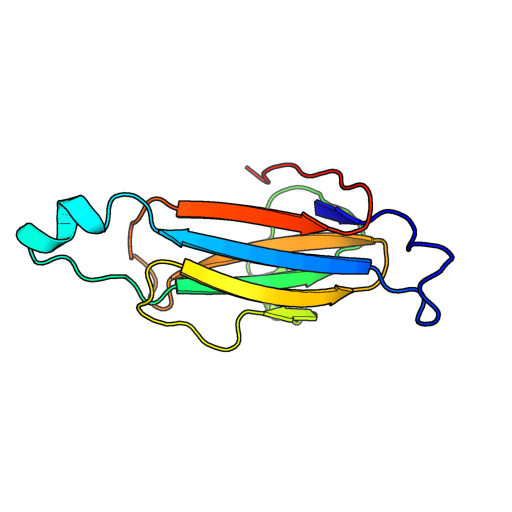
ATOM 740 C CA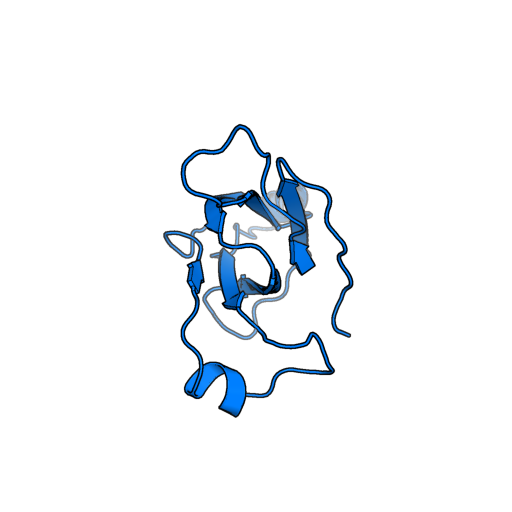 . PHE A 1 94 ? -11.848 -5.462 6.429 1.00 96.94 94 PHE A CA 1
ATOM 741 C C . PHE A 1 94 ? -13.349 -5.410 6.139 1.00 96.94 94 PHE A C 1
ATOM 743 O O . PHE A 1 94 ? -13.790 -5.778 5.055 1.00 96.94 94 PHE A O 1
ATOM 750 N N . GLU A 1 95 ? -14.117 -4.909 7.108 1.00 97.06 95 GLU A N 1
ATOM 751 C CA . GLU A 1 95 ? -15.559 -4.730 6.965 1.00 97.06 95 GLU A CA 1
ATOM 752 C C . GLU A 1 95 ? -15.872 -3.388 6.286 1.00 97.06 95 GLU A C 1
ATOM 754 O O . GLU A 1 95 ? -15.241 -2.374 6.626 1.00 97.06 95 GLU A O 1
ATOM 759 N N . PRO A 1 96 ? -16.854 -3.344 5.368 1.00 95.62 96 PRO A N 1
ATOM 760 C CA . PRO A 1 96 ? -17.356 -2.099 4.803 1.00 95.62 96 PRO A CA 1
ATOM 761 C C . PRO A 1 96 ? -18.095 -1.257 5.857 1.00 95.62 96 PRO A C 1
ATOM 763 O O . PRO A 1 96 ? -18.542 -1.758 6.888 1.00 95.62 96 PRO A O 1
ATOM 766 N N . GLY A 1 97 ? -18.228 0.048 5.600 1.00 95.06 97 GLY A N 1
ATOM 767 C CA . GLY A 1 97 ? -18.960 0.973 6.479 1.00 95.06 97 GLY A CA 1
ATOM 768 C C . GLY A 1 97 ? -18.260 1.292 7.806 1.00 95.06 97 GLY A C 1
ATOM 769 O O . GLY A 1 97 ? -18.870 1.874 8.700 1.00 95.06 97 GLY A O 1
ATOM 770 N N . ARG A 1 98 ? -16.987 0.910 7.970 1.00 94.19 98 ARG A N 1
ATOM 771 C CA . ARG A 1 98 ? -16.194 1.243 9.158 1.00 94.19 98 ARG A CA 1
ATOM 772 C C . ARG A 1 98 ? -15.437 2.546 8.937 1.00 94.19 98 ARG A C 1
ATOM 774 O O . ARG A 1 98 ? -14.491 2.599 8.160 1.00 94.19 98 ARG A O 1
ATOM 781 N N . GLU A 1 99 ? -15.831 3.579 9.667 1.00 91.69 99 GLU A N 1
ATOM 782 C CA . GLU A 1 99 ? -15.184 4.886 9.599 1.00 91.69 99 GLU A CA 1
ATOM 783 C C . GLU A 1 99 ? -13.910 4.948 10.452 1.00 91.69 99 GLU A C 1
ATOM 785 O O . GLU A 1 99 ? -13.804 4.366 11.542 1.00 91.69 99 GLU A O 1
ATOM 790 N N . GLY A 1 100 ? -12.919 5.682 9.955 1.00 91.38 100 GLY A N 1
ATOM 791 C CA . GLY A 1 100 ? -11.693 5.946 10.685 1.00 91.38 100 GLY A CA 1
ATOM 792 C C . GLY A 1 100 ? -10.705 6.771 9.878 1.00 91.38 100 GLY A C 1
ATOM 793 O O . GLY A 1 100 ? -10.524 6.567 8.680 1.00 91.38 100 GLY A O 1
ATOM 794 N N . GLU A 1 101 ? -10.019 7.676 10.561 1.00 94.56 101 GLU A N 1
ATOM 795 C CA . GLU A 1 101 ? -8.903 8.399 9.973 1.00 94.56 101 GLU A CA 1
ATOM 796 C C . GLU A 1 101 ? -7.647 7.525 9.912 1.00 94.56 101 GLU A C 1
ATOM 798 O O . GLU A 1 101 ? -7.336 6.768 10.841 1.00 94.56 101 GLU A O 1
ATOM 803 N N . TYR A 1 102 ? -6.869 7.684 8.844 1.00 96.44 102 TYR A N 1
ATOM 804 C CA . TYR A 1 102 ? -5.640 6.931 8.643 1.00 96.44 102 TYR A CA 1
ATOM 805 C C . TYR A 1 102 ? -4.482 7.812 8.164 1.00 96.44 102 TYR A C 1
ATOM 807 O O . TYR A 1 102 ? -4.641 8.978 7.799 1.00 96.44 102 TYR A O 1
ATOM 815 N N . MET A 1 103 ? -3.281 7.248 8.228 1.00 96.75 103 MET A N 1
ATOM 816 C CA . MET A 1 103 ? -2.058 7.776 7.646 1.00 96.75 103 MET A CA 1
ATOM 817 C C . MET A 1 103 ? -1.407 6.671 6.819 1.00 96.75 103 MET A C 1
ATOM 819 O O . MET A 1 103 ? -1.086 5.607 7.353 1.00 96.75 103 MET A O 1
ATOM 823 N N . LEU A 1 104 ? -1.195 6.944 5.535 1.00 97.06 104 LEU A N 1
ATOM 824 C CA . LEU A 1 104 ? -0.402 6.108 4.643 1.00 97.06 104 LEU A CA 1
ATOM 825 C C . LEU A 1 104 ? 1.025 6.660 4.589 1.00 97.06 104 LEU A C 1
ATOM 827 O O . LEU A 1 104 ? 1.224 7.848 4.350 1.00 97.06 104 LEU A O 1
ATOM 831 N N . ARG A 1 105 ? 2.019 5.801 4.809 1.00 96.75 105 ARG A N 1
ATOM 832 C CA . ARG A 1 105 ? 3.438 6.127 4.629 1.00 96.75 105 ARG A CA 1
ATOM 833 C C . ARG A 1 105 ? 4.071 5.156 3.649 1.00 96.75 105 ARG A C 1
ATOM 835 O O . ARG A 1 105 ? 3.783 3.960 3.679 1.00 96.75 105 ARG A O 1
ATOM 842 N N . MET A 1 106 ? 4.944 5.695 2.810 1.00 95.81 106 MET A N 1
ATOM 843 C CA . MET A 1 106 ? 5.722 4.949 1.832 1.00 95.81 106 MET A CA 1
ATOM 844 C C . MET A 1 106 ? 7.193 5.284 2.044 1.00 95.81 106 MET A C 1
ATOM 846 O O . MET A 1 106 ? 7.552 6.457 2.112 1.00 95.81 106 MET A O 1
ATOM 850 N N . TYR A 1 107 ? 8.030 4.259 2.149 1.00 95.44 107 TYR A N 1
ATOM 851 C CA . TYR A 1 107 ? 9.482 4.400 2.189 1.00 95.44 107 TYR A CA 1
ATOM 852 C C . TYR A 1 107 ? 10.072 3.599 1.042 1.00 95.44 107 TYR A C 1
ATOM 854 O O . TYR A 1 107 ? 9.734 2.427 0.876 1.00 95.44 107 TYR A O 1
ATOM 862 N N . THR A 1 108 ? 10.947 4.215 0.261 1.00 93.44 108 THR A N 1
ATOM 863 C CA . THR A 1 108 ? 11.537 3.607 -0.932 1.00 93.44 108 THR A CA 1
ATOM 864 C C . THR A 1 108 ? 13.043 3.806 -0.952 1.00 93.44 108 THR A C 1
ATOM 866 O O . THR A 1 108 ? 13.554 4.761 -0.371 1.00 93.44 108 THR A O 1
ATOM 869 N N . ASN A 1 109 ? 13.761 2.908 -1.629 1.00 90.88 109 ASN A N 1
ATOM 870 C CA . ASN A 1 109 ? 15.180 3.112 -1.949 1.00 90.88 109 ASN A CA 1
ATOM 871 C C . ASN A 1 109 ? 15.391 3.905 -3.252 1.00 90.88 109 ASN A C 1
ATOM 873 O O . ASN A 1 109 ? 16.527 4.153 -3.637 1.00 90.88 109 ASN A O 1
ATOM 877 N N . VAL A 1 110 ? 14.304 4.287 -3.924 1.00 89.62 110 VAL A N 1
ATOM 878 C CA . VAL A 1 110 ? 14.297 5.063 -5.169 1.00 89.62 110 VAL A CA 1
ATOM 879 C C . VAL A 1 110 ? 13.469 6.332 -5.003 1.00 89.62 110 VAL A C 1
ATOM 881 O O . VAL A 1 110 ? 12.647 6.430 -4.087 1.00 89.62 110 VAL A O 1
ATOM 884 N N . SER A 1 111 ? 13.651 7.298 -5.901 1.00 87.81 111 SER A N 1
ATOM 885 C CA . SER A 1 111 ? 12.775 8.468 -5.961 1.00 87.81 111 SER A CA 1
ATOM 886 C C . SER A 1 111 ? 11.348 8.058 -6.341 1.00 87.81 111 SER A C 1
ATOM 888 O O . SER A 1 111 ? 11.139 7.169 -7.170 1.00 87.81 111 SER A O 1
ATOM 890 N N . ILE A 1 112 ? 10.356 8.714 -5.739 1.00 90.06 112 ILE A N 1
ATOM 891 C CA . ILE A 1 112 ? 8.943 8.471 -6.039 1.00 90.06 112 ILE A CA 1
ATOM 892 C C . ILE A 1 112 ? 8.214 9.763 -6.364 1.00 90.06 112 ILE A C 1
ATOM 894 O O . ILE A 1 112 ? 8.523 10.819 -5.819 1.00 90.06 112 ILE A O 1
ATOM 898 N N . SER A 1 113 ? 7.199 9.640 -7.214 1.00 89.00 113 SER A N 1
ATOM 899 C CA . SER A 1 113 ? 6.121 10.619 -7.329 1.00 89.00 113 SER A CA 1
ATOM 900 C C . SER A 1 113 ? 4.833 9.997 -6.796 1.00 89.00 113 SER A C 1
ATOM 902 O O . SER A 1 113 ? 4.526 8.831 -7.079 1.00 89.00 113 SER A O 1
ATOM 904 N N . SER A 1 114 ? 4.081 10.743 -5.995 1.00 88.06 114 SER A N 1
ATOM 905 C CA . SER A 1 114 ? 2.821 10.282 -5.420 1.00 88.06 114 SER A CA 1
ATOM 906 C C . SER A 1 114 ? 1.799 11.401 -5.384 1.00 88.06 114 SER A C 1
ATOM 908 O O . SER A 1 114 ? 2.113 12.511 -4.966 1.00 88.06 114 SER A O 1
ATOM 910 N N . GLU A 1 115 ? 0.571 11.054 -5.734 1.00 89.88 115 GLU A N 1
ATOM 911 C CA . GLU A 1 115 ? -0.610 11.897 -5.615 1.00 89.88 115 GLU A CA 1
ATOM 912 C C . GLU A 1 115 ? -1.747 11.077 -5.001 1.00 89.88 115 GLU A C 1
ATOM 914 O O . GLU A 1 115 ? -1.747 9.840 -5.079 1.00 89.88 115 GLU A O 1
ATOM 919 N N . GLU A 1 116 ? -2.688 11.771 -4.371 1.00 88.19 116 GLU A N 1
ATOM 920 C CA . GLU A 1 116 ? -3.957 11.191 -3.951 1.00 88.19 116 GLU A CA 1
ATOM 921 C C . GLU A 1 116 ? -4.917 11.199 -5.142 1.00 88.19 116 GLU A C 1
ATOM 923 O O . GLU A 1 116 ? -5.084 12.223 -5.803 1.00 88.19 116 GLU A O 1
ATOM 928 N N . LEU A 1 117 ? -5.531 10.049 -5.422 1.00 83.19 117 LEU A N 1
ATOM 929 C CA . LEU A 1 117 ? -6.623 9.972 -6.384 1.00 83.19 117 LEU A CA 1
ATOM 930 C C . LEU A 1 117 ? -7.913 10.351 -5.662 1.00 83.19 117 LEU A C 1
ATOM 932 O O . LEU A 1 117 ? -8.462 9.537 -4.916 1.00 83.19 117 LEU A O 1
ATOM 936 N N . GLY A 1 118 ? -8.309 11.607 -5.857 1.00 61.47 118 GLY A N 1
ATOM 937 C CA . GLY A 1 118 ? -9.562 12.171 -5.367 1.00 61.47 118 GLY A CA 1
ATOM 938 C C . GLY A 1 118 ? -10.763 11.749 -6.177 1.00 61.47 118 GLY A C 1
ATOM 939 O O . GLY A 1 118 ? -10.574 11.266 -7.321 1.00 61.47 118 GLY A O 1
#

pLDDT: mean 91.95, std 6.41, range [61.47, 98.56]

Sequence (118 aa):
MTLSNPNPEDEDGLCTIIIAVLQKNRREMKPQGFENLAIGFSVYKVNEIRGHLDRNFFALNKSCARSSAFINLREVTGRFRLQPGSYIIVPSTFEPGREGEYMLRMYTNVSISSEELG

Foldseek 3Di:
DFFDFDDPPPPVRWKKKKKKKAFPPQVVCVVVVDFAFQKKKFKFFDQDDDADDDPVNPVPTDGPDMFPGRDRDRMTMDMDTHHGHDMDMGIDTPDPPDDTDMDMDMDIPGDDDDDDRD

Organism: Wuchereria bancrofti (NCBI:txid6293)

Radius of gyration: 15.59 Å; chains: 1; bounding box: 42×23×44 Å

Secondary structure (DSSP, 8-state):
-EE-PPPTT-TT--EEEEEEEEESSHHHHGGGTPPPP-EEEEEEEESS--S---HHHHHH---SEE-S--BSSSEEEEEEEE-SEEEEEEEEESSTT----EEEEEEESS-EE-----